Protein AF-M5TUY0-F1 (afdb_monomer_lite)

Structure (mmCIF, N/CA/C/O backbone):
data_AF-M5TUY0-F1
#
_entry.id   AF-M5TUY0-F1
#
loop_
_atom_site.group_PDB
_atom_site.id
_atom_site.type_symbol
_atom_site.label_atom_id
_atom_site.label_alt_id
_atom_site.label_comp_id
_atom_site.label_asym_id
_atom_site.label_entity_id
_atom_site.label_seq_id
_atom_site.pdbx_PDB_ins_code
_atom_site.Cartn_x
_atom_site.Cartn_y
_atom_site.Cartn_z
_atom_site.occupancy
_atom_site.B_iso_or_equiv
_atom_site.auth_seq_id
_atom_site.auth_comp_id
_atom_site.auth_asym_id
_atom_site.auth_atom_id
_atom_site.pdbx_PDB_model_num
ATOM 1 N N . MET A 1 1 ? 50.020 7.716 -31.414 1.00 43.41 1 MET A N 1
ATOM 2 C CA . MET A 1 1 ? 49.613 6.518 -30.652 1.00 43.41 1 MET A CA 1
ATOM 3 C C . MET A 1 1 ? 48.304 6.859 -29.971 1.00 43.41 1 MET A C 1
ATOM 5 O O . MET A 1 1 ? 48.285 7.735 -29.120 1.00 43.41 1 MET A O 1
ATOM 9 N N . THR A 1 2 ? 47.212 6.289 -30.466 1.00 40.81 2 THR A N 1
ATOM 10 C CA . THR A 1 2 ? 45.835 6.627 -30.089 1.00 40.81 2 THR A CA 1
ATOM 11 C C . THR A 1 2 ? 45.378 5.612 -29.048 1.00 40.81 2 THR A C 1
ATOM 13 O O . THR A 1 2 ? 45.390 4.421 -29.340 1.00 40.81 2 THR A O 1
ATOM 16 N N . HIS A 1 3 ? 45.025 6.055 -27.842 1.00 41.81 3 HIS A N 1
ATOM 17 C CA . HIS A 1 3 ? 44.382 5.200 -26.841 1.00 41.81 3 HIS A CA 1
ATOM 18 C C . HIS A 1 3 ? 42.900 5.037 -27.205 1.00 41.81 3 HIS A C 1
ATOM 20 O O . HIS A 1 3 ? 42.217 6.061 -27.289 1.00 41.81 3 HIS A O 1
ATOM 26 N N . PRO A 1 4 ? 42.362 3.820 -27.398 1.00 49.19 4 PRO A N 1
ATOM 27 C CA . PRO A 1 4 ? 40.928 3.634 -27.443 1.00 49.19 4 PRO A CA 1
ATOM 28 C C . PRO A 1 4 ? 40.401 3.158 -26.085 1.00 49.19 4 PRO A C 1
ATOM 30 O O . PRO A 1 4 ? 40.885 2.192 -25.507 1.00 49.19 4 PRO A O 1
ATOM 33 N N . PHE A 1 5 ? 39.386 3.894 -25.637 1.00 40.28 5 PHE A N 1
ATOM 34 C CA . PHE A 1 5 ? 38.139 3.390 -25.068 1.00 40.28 5 PHE A CA 1
ATOM 35 C C . PHE A 1 5 ? 38.212 2.517 -23.802 1.00 40.28 5 PHE A C 1
ATOM 37 O O . PHE A 1 5 ? 38.447 1.315 -23.845 1.00 40.28 5 PHE A O 1
ATOM 44 N N . LEU A 1 6 ? 37.877 3.141 -22.668 1.00 41.78 6 LEU A N 1
ATOM 45 C CA . LEU A 1 6 ? 37.266 2.455 -21.531 1.00 41.78 6 LEU A CA 1
ATOM 46 C C . LEU A 1 6 ? 35.930 1.866 -22.002 1.00 41.78 6 LEU A C 1
ATOM 48 O O . LEU A 1 6 ? 34.951 2.591 -22.179 1.00 41.78 6 LEU A O 1
ATOM 52 N N . GLU A 1 7 ? 35.913 0.557 -22.228 1.00 40.88 7 GLU A N 1
ATOM 53 C CA . GLU A 1 7 ? 34.692 -0.232 -22.332 1.00 40.88 7 GLU A CA 1
ATOM 54 C C . GLU A 1 7 ? 33.995 -0.142 -20.969 1.00 40.88 7 GLU A C 1
ATOM 56 O O . GLU A 1 7 ? 34.427 -0.725 -19.974 1.00 40.88 7 GLU A O 1
ATOM 61 N N . SER A 1 8 ? 32.971 0.708 -20.906 1.00 41.53 8 SER A N 1
ATOM 62 C CA . SER A 1 8 ? 32.033 0.753 -19.796 1.00 41.53 8 SER A CA 1
ATOM 63 C C . SER A 1 8 ? 31.333 -0.597 -19.789 1.00 41.53 8 SER A C 1
ATOM 65 O O . SER A 1 8 ? 30.445 -0.826 -20.604 1.00 41.53 8 SER A O 1
ATOM 67 N N . THR A 1 9 ? 31.774 -1.513 -18.927 1.00 44.19 9 THR A N 1
ATOM 68 C CA . THR A 1 9 ? 31.034 -2.739 -18.649 1.00 44.19 9 THR A CA 1
ATOM 69 C C . THR A 1 9 ? 29.683 -2.305 -18.113 1.00 44.19 9 THR A C 1
ATOM 71 O O . THR A 1 9 ? 29.588 -1.844 -16.973 1.00 44.19 9 THR A O 1
ATOM 74 N N . ASP A 1 10 ? 28.678 -2.370 -18.984 1.00 44.22 10 ASP A N 1
ATOM 75 C CA . ASP A 1 10 ? 27.277 -2.308 -18.623 1.00 44.22 10 ASP A CA 1
ATOM 76 C C . ASP A 1 10 ? 27.085 -3.229 -17.420 1.00 44.22 10 ASP A C 1
ATOM 78 O O . ASP A 1 10 ? 27.216 -4.451 -17.506 1.00 44.22 10 ASP A O 1
ATOM 82 N N . ASP A 1 11 ? 26.836 -2.613 -16.270 1.00 43.44 11 ASP A N 1
ATOM 83 C CA . ASP A 1 11 ? 26.293 -3.279 -15.105 1.00 43.44 11 ASP A CA 1
ATOM 84 C C . ASP A 1 11 ? 24.913 -3.789 -15.551 1.00 43.44 11 ASP A C 1
ATOM 86 O O . ASP A 1 11 ? 23.908 -3.079 -15.469 1.00 43.44 11 ASP A O 1
ATOM 90 N N . GLU A 1 12 ? 24.864 -5.009 -16.109 1.00 46.62 12 GLU A N 1
ATOM 91 C CA . GLU A 1 12 ? 23.653 -5.791 -16.417 1.00 46.62 12 GLU A CA 1
ATOM 92 C C . GLU A 1 12 ? 22.962 -6.251 -15.125 1.00 46.62 12 GLU A C 1
ATOM 94 O O . GLU A 1 12 ? 22.508 -7.376 -14.938 1.00 46.62 12 GLU A O 1
ATOM 99 N N . SER A 1 13 ? 22.860 -5.316 -14.202 1.00 45.06 13 SER A N 1
ATOM 100 C CA . SER A 1 13 ? 21.895 -5.229 -13.145 1.00 45.06 13 SER A CA 1
ATOM 101 C C . SER A 1 13 ? 20.508 -5.637 -13.687 1.00 45.06 13 SER A C 1
ATOM 103 O O . SER A 1 13 ? 19.890 -4.862 -14.426 1.00 45.06 13 SER A O 1
ATOM 105 N N . PRO A 1 14 ? 19.992 -6.840 -13.353 1.00 45.41 14 PRO A N 1
ATOM 106 C CA . PRO A 1 14 ? 18.815 -7.409 -14.006 1.00 45.41 14 PRO A CA 1
ATOM 107 C C . PRO A 1 14 ? 17.627 -6.471 -13.843 1.00 45.41 14 PRO A C 1
ATOM 109 O O . PRO A 1 14 ? 17.399 -5.970 -12.740 1.00 45.41 14 PRO A O 1
ATOM 112 N N . ALA A 1 15 ? 16.883 -6.212 -14.920 1.00 51.72 15 ALA A N 1
ATOM 113 C CA . ALA A 1 15 ? 15.639 -5.457 -14.851 1.00 51.72 15 ALA A CA 1
ATOM 114 C C . ALA A 1 15 ? 14.699 -6.172 -13.870 1.00 51.72 15 ALA A C 1
ATOM 116 O O . ALA A 1 15 ? 14.228 -7.276 -14.126 1.00 51.72 15 ALA A O 1
ATOM 117 N N . ILE A 1 16 ? 14.493 -5.573 -12.698 1.00 55.47 16 ILE A N 1
ATOM 118 C CA . ILE A 1 16 ? 13.459 -6.015 -11.770 1.00 55.47 16 ILE A CA 1
ATOM 119 C C . ILE A 1 16 ? 12.195 -5.332 -12.277 1.00 55.47 16 ILE A C 1
ATOM 121 O O . ILE A 1 16 ? 12.098 -4.101 -12.219 1.00 55.47 16 ILE A O 1
ATOM 125 N N . GLU A 1 17 ? 11.292 -6.106 -12.868 1.00 60.56 17 GLU A N 1
ATOM 126 C CA . GLU A 1 17 ? 9.952 -5.650 -13.214 1.00 60.56 17 GLU A CA 1
ATOM 127 C C . GLU A 1 17 ? 9.157 -5.606 -11.911 1.00 60.56 17 GLU A C 1
ATOM 129 O O . GLU A 1 17 ? 8.769 -6.628 -11.346 1.00 60.56 17 GLU A O 1
ATOM 134 N N . LEU A 1 18 ? 8.980 -4.398 -11.380 1.00 72.25 18 LEU A N 1
ATOM 135 C CA . LEU A 1 18 ? 8.221 -4.179 -10.160 1.00 72.25 18 LEU A CA 1
ATOM 136 C C . LEU A 1 18 ? 6.893 -3.526 -10.530 1.00 72.25 18 LEU A C 1
ATOM 138 O O . LEU A 1 18 ? 6.841 -2.341 -10.858 1.00 72.25 18 LEU A O 1
ATOM 142 N N . THR A 1 19 ? 5.822 -4.308 -10.472 1.00 80.75 19 THR A N 1
ATOM 143 C CA . THR A 1 19 ? 4.456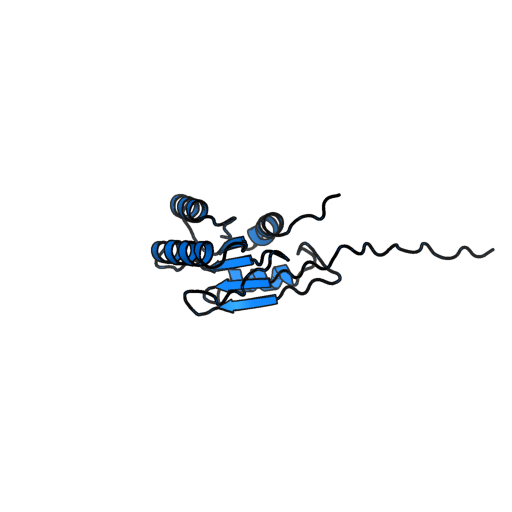 -3.814 -10.655 1.00 80.75 19 THR A CA 1
ATOM 144 C C . THR A 1 19 ? 3.899 -3.320 -9.319 1.00 80.75 19 THR A C 1
ATOM 146 O O . THR A 1 19 ? 4.074 -3.962 -8.276 1.00 80.75 19 THR A O 1
ATOM 149 N N . TRP A 1 20 ? 3.238 -2.165 -9.352 1.00 86.69 20 TRP A N 1
ATOM 150 C CA . TRP A 1 20 ? 2.644 -1.487 -8.205 1.00 86.69 20 TRP A CA 1
ATOM 151 C C . TRP A 1 20 ? 1.131 -1.437 -8.378 1.00 86.69 20 TRP A C 1
ATOM 153 O O . TRP A 1 20 ? 0.619 -0.778 -9.273 1.00 86.69 20 TRP A O 1
ATOM 163 N N . TRP A 1 21 ? 0.393 -2.114 -7.509 1.00 90.62 21 TRP A N 1
ATOM 164 C CA . TRP A 1 21 ? -1.063 -2.073 -7.492 1.00 90.62 21 TRP A CA 1
ATOM 165 C C . TRP A 1 21 ? -1.524 -0.980 -6.541 1.00 90.62 21 TRP A C 1
ATOM 167 O O . TRP A 1 21 ? -1.352 -1.105 -5.331 1.00 90.62 21 TRP A O 1
ATOM 177 N N . TRP A 1 22 ? -2.121 0.078 -7.078 1.00 92.31 22 TRP A N 1
ATOM 178 C CA . TRP A 1 22 ? -2.777 1.115 -6.291 1.00 92.31 22 TRP A CA 1
ATOM 179 C C . TRP A 1 22 ? -4.240 0.734 -6.056 1.00 92.31 22 TRP A C 1
ATOM 181 O O . TRP A 1 22 ? -5.021 0.634 -7.004 1.00 92.31 22 TRP A O 1
ATOM 191 N N . VAL A 1 23 ? -4.611 0.503 -4.796 1.00 92.88 23 VAL A N 1
ATOM 192 C CA . VAL A 1 23 ? -5.960 0.086 -4.395 1.00 92.88 23 VAL A CA 1
ATOM 193 C C . VAL A 1 23 ? -6.644 1.222 -3.649 1.00 92.88 23 VAL A C 1
ATOM 195 O O . VAL A 1 23 ? -6.392 1.439 -2.461 1.00 92.88 23 VAL A O 1
ATOM 198 N N . GLY A 1 24 ? -7.515 1.938 -4.356 1.00 89.38 24 GLY A N 1
ATOM 199 C CA . GLY A 1 24 ? -8.246 3.091 -3.837 1.00 89.38 24 GLY A CA 1
ATOM 200 C C . GLY A 1 24 ? -8.238 4.294 -4.786 1.00 89.38 24 GLY A C 1
ATOM 201 O O . GLY A 1 24 ? -7.824 4.165 -5.939 1.00 89.38 24 GLY A O 1
ATOM 202 N N . PRO A 1 25 ? -8.694 5.466 -4.310 1.00 88.56 25 PRO A N 1
ATOM 203 C CA . PRO A 1 25 ? -8.852 6.658 -5.142 1.00 88.56 25 PRO A CA 1
ATOM 204 C C . PRO A 1 25 ? -7.520 7.168 -5.712 1.00 88.56 25 PRO A C 1
ATOM 206 O O . PRO A 1 25 ? -6.501 7.202 -5.015 1.00 88.56 25 PRO A O 1
ATOM 209 N N . THR A 1 26 ? -7.518 7.567 -6.985 1.00 88.00 26 THR A N 1
ATOM 210 C CA . THR A 1 26 ? -6.337 8.092 -7.701 1.00 88.00 26 THR A CA 1
ATOM 211 C C . THR A 1 26 ? -6.268 9.619 -7.717 1.00 88.00 26 THR A C 1
ATOM 213 O O . THR A 1 26 ? -5.297 10.189 -8.190 1.00 88.00 26 THR A O 1
ATOM 216 N N . ASP A 1 27 ? -7.283 10.307 -7.208 1.00 85.44 27 ASP A N 1
ATOM 217 C CA . ASP A 1 27 ? -7.341 11.766 -7.060 1.00 85.44 27 ASP A CA 1
ATOM 218 C C . ASP A 1 27 ? -6.639 12.268 -5.783 1.00 85.44 27 ASP A C 1
ATOM 220 O O . ASP A 1 27 ? -6.706 13.444 -5.427 1.00 85.44 27 ASP A O 1
ATOM 224 N N . THR A 1 28 ? -5.927 11.384 -5.083 1.00 87.19 28 THR A N 1
ATOM 225 C CA . THR A 1 28 ? -5.214 11.723 -3.850 1.00 87.19 28 THR A CA 1
ATOM 226 C C . THR A 1 28 ? -3.843 12.339 -4.129 1.00 87.19 28 THR A C 1
ATOM 228 O O . THR A 1 28 ? -3.113 11.938 -5.039 1.00 87.19 28 THR A O 1
ATOM 231 N N . THR A 1 29 ? -3.415 13.264 -3.266 1.00 90.50 29 THR A N 1
ATOM 232 C CA . THR A 1 29 ? -2.059 13.841 -3.323 1.00 90.50 29 THR A CA 1
ATOM 233 C C . THR A 1 29 ? -0.975 12.764 -3.237 1.00 90.50 29 THR A C 1
ATOM 235 O O . THR A 1 29 ? 0.020 12.830 -3.954 1.00 90.50 29 THR A O 1
ATOM 238 N N . LEU A 1 30 ? -1.182 11.729 -2.413 1.00 90.81 30 LEU A N 1
ATOM 239 C CA . LEU A 1 30 ? -0.230 10.625 -2.263 1.00 90.81 30 LEU A CA 1
ATOM 240 C C . LEU A 1 30 ? -0.060 9.818 -3.553 1.00 90.81 30 LEU A C 1
ATOM 242 O O . LEU A 1 30 ? 1.069 9.439 -3.864 1.00 90.81 30 LEU A O 1
ATOM 246 N N . TYR A 1 31 ? -1.138 9.600 -4.314 1.00 91.19 31 TYR A N 1
ATOM 247 C CA . TYR A 1 31 ? -1.060 8.971 -5.632 1.00 91.19 31 TYR A CA 1
ATOM 248 C C . TYR A 1 31 ? -0.235 9.824 -6.599 1.00 91.19 31 TYR A C 1
ATOM 250 O O . TYR A 1 31 ? 0.727 9.345 -7.200 1.00 91.19 31 TYR A O 1
ATOM 258 N N . HIS A 1 32 ? -0.563 11.112 -6.720 1.00 91.00 32 HIS A N 1
ATOM 259 C CA . HIS A 1 32 ? 0.156 12.007 -7.627 1.00 91.00 32 HIS A CA 1
ATOM 260 C C . HIS A 1 32 ? 1.639 12.124 -7.270 1.00 91.00 32 HIS A C 1
ATOM 262 O O . HIS A 1 32 ? 2.492 12.158 -8.158 1.00 91.00 32 HIS A O 1
ATOM 268 N N . ASP A 1 33 ? 1.959 12.140 -5.981 1.00 90.69 33 ASP A N 1
ATOM 269 C CA . ASP A 1 33 ? 3.337 12.196 -5.521 1.00 90.69 33 ASP A CA 1
ATOM 270 C C . ASP A 1 33 ? 4.083 10.875 -5.712 1.00 90.69 33 ASP A C 1
ATOM 272 O O . ASP A 1 33 ? 5.272 10.913 -6.024 1.00 90.69 33 ASP A O 1
ATOM 276 N N . LEU A 1 34 ? 3.408 9.724 -5.607 1.00 89.50 34 LEU A N 1
ATOM 277 C CA . LEU A 1 34 ? 3.976 8.430 -5.993 1.00 89.50 34 LEU A CA 1
ATOM 278 C C . LEU A 1 34 ? 4.351 8.431 -7.476 1.00 89.50 34 LEU A C 1
ATOM 280 O O . LEU A 1 34 ? 5.487 8.111 -7.817 1.00 89.50 34 LEU A O 1
ATOM 284 N N . VAL A 1 35 ? 3.422 8.834 -8.350 1.00 88.19 35 VAL A N 1
ATOM 285 C CA . VAL A 1 35 ? 3.645 8.903 -9.803 1.00 88.19 35 VAL A CA 1
ATOM 286 C C . VAL A 1 35 ? 4.818 9.829 -10.125 1.00 88.19 35 VAL A C 1
ATOM 288 O O . VAL A 1 35 ? 5.726 9.449 -10.864 1.00 88.19 35 VAL A O 1
ATOM 291 N N . ARG A 1 36 ? 4.842 11.032 -9.533 1.00 87.44 36 ARG A N 1
ATOM 292 C CA . ARG A 1 36 ? 5.946 11.990 -9.708 1.00 87.44 36 ARG A CA 1
ATOM 293 C C . ARG A 1 36 ? 7.270 11.432 -9.208 1.00 87.44 36 ARG A C 1
ATOM 295 O O . ARG A 1 36 ? 8.288 11.611 -9.869 1.00 87.44 36 ARG A O 1
ATOM 302 N N . TRP A 1 37 ? 7.273 10.779 -8.050 1.00 85.69 37 TRP A N 1
ATOM 303 C CA . TRP A 1 37 ? 8.486 10.221 -7.470 1.00 85.69 37 TRP A CA 1
ATOM 304 C C . TRP A 1 37 ? 9.025 9.049 -8.301 1.00 85.69 37 TRP A C 1
ATOM 306 O O . TRP A 1 37 ? 10.215 9.057 -8.612 1.00 85.69 37 TRP A O 1
ATOM 316 N N . ILE A 1 38 ? 8.171 8.118 -8.747 1.00 81.19 38 ILE A N 1
ATOM 317 C CA . ILE A 1 38 ? 8.545 7.015 -9.655 1.00 81.19 38 ILE A CA 1
ATOM 318 C C . ILE A 1 38 ? 9.137 7.559 -10.961 1.00 81.19 38 ILE A C 1
ATOM 320 O O . ILE A 1 38 ? 10.117 7.015 -11.467 1.00 81.19 38 ILE A O 1
ATOM 324 N N . ALA A 1 39 ? 8.568 8.643 -11.495 1.00 79.75 39 ALA A N 1
ATOM 325 C CA . ALA A 1 39 ? 9.062 9.294 -12.705 1.00 79.75 39 ALA A CA 1
ATOM 326 C C . ALA A 1 39 ? 10.370 10.085 -12.499 1.00 79.75 39 ALA A C 1
ATOM 328 O O . ALA A 1 39 ? 11.005 10.454 -13.486 1.00 79.75 39 ALA A O 1
ATOM 329 N N . SER A 1 40 ? 10.764 10.360 -11.251 1.00 77.94 40 SER A N 1
ATOM 330 C CA . SER A 1 40 ? 11.935 11.176 -10.921 1.00 77.94 40 SER A CA 1
ATOM 331 C C . SER A 1 40 ? 13.234 10.371 -10.852 1.00 77.94 40 SER A C 1
ATOM 333 O O . SER A 1 40 ? 13.236 9.189 -10.508 1.00 77.94 40 SER A O 1
ATOM 335 N N . ASP A 1 41 ? 14.362 11.062 -11.018 1.00 72.75 41 ASP A N 1
ATOM 336 C CA . ASP A 1 41 ? 15.714 10.495 -10.881 1.00 72.75 41 ASP A CA 1
ATOM 337 C C . ASP A 1 41 ? 16.058 10.038 -9.448 1.00 72.75 41 ASP A C 1
ATOM 339 O O . ASP A 1 41 ? 17.122 9.477 -9.201 1.00 72.75 41 ASP A O 1
ATOM 343 N N . ARG A 1 42 ? 15.170 10.297 -8.475 1.00 68.75 42 ARG A N 1
ATOM 344 C CA . ARG A 1 42 ? 15.313 9.874 -7.072 1.00 68.75 42 ARG A CA 1
ATOM 345 C C . ARG A 1 42 ? 14.668 8.518 -6.780 1.00 68.75 42 ARG A C 1
ATOM 347 O O . ARG A 1 42 ? 14.769 8.040 -5.649 1.00 68.75 42 ARG A O 1
ATOM 354 N N . SER A 1 43 ? 13.958 7.933 -7.742 1.00 70.94 43 SER A N 1
ATOM 355 C CA . SER A 1 43 ? 13.478 6.555 -7.645 1.00 70.94 43 SER A CA 1
ATOM 356 C C . SER A 1 43 ? 14.667 5.590 -7.778 1.00 70.94 43 SER A C 1
ATOM 358 O O . SER A 1 43 ? 15.560 5.859 -8.582 1.00 70.94 43 SER A O 1
ATOM 360 N N . PRO A 1 44 ? 14.727 4.476 -7.020 1.00 59.72 44 PRO A N 1
ATOM 361 C CA . PRO A 1 44 ? 15.911 3.619 -6.924 1.00 59.72 44 PRO A CA 1
ATOM 362 C C . PRO A 1 44 ? 16.430 2.979 -8.229 1.00 59.72 44 PRO A C 1
ATOM 364 O O . PRO A 1 44 ? 17.451 2.301 -8.155 1.00 59.72 44 PRO A O 1
ATOM 367 N N . ARG A 1 45 ? 15.823 3.183 -9.417 1.00 62.56 45 ARG A N 1
ATOM 368 C CA . ARG A 1 45 ? 16.432 2.792 -10.710 1.00 62.56 45 ARG A CA 1
ATOM 369 C C . ARG A 1 45 ? 15.956 3.549 -11.962 1.00 62.56 45 ARG A C 1
ATOM 371 O O . ARG A 1 45 ? 14.762 3.768 -12.142 1.00 62.56 45 ARG A O 1
ATOM 378 N N . ARG A 1 46 ? 16.903 3.696 -12.912 1.00 50.59 46 ARG A N 1
ATOM 379 C CA . ARG A 1 46 ? 16.793 3.466 -14.380 1.00 50.59 46 ARG A CA 1
ATOM 380 C C . ARG A 1 46 ? 18.095 2.785 -14.857 1.00 50.59 46 ARG A C 1
ATOM 382 O O . ARG A 1 46 ? 19.153 3.123 -14.350 1.00 50.59 46 ARG A O 1
ATOM 389 N N . ALA A 1 47 ? 18.072 1.745 -15.701 1.00 47.22 47 ALA A N 1
ATOM 390 C CA . ALA A 1 47 ? 17.947 1.912 -17.156 1.00 47.22 47 ALA A CA 1
ATOM 391 C C . ALA A 1 47 ? 16.975 0.960 -17.899 1.00 47.22 47 ALA A C 1
ATOM 393 O O . ALA A 1 47 ? 16.695 1.214 -19.065 1.00 47.22 47 ALA A O 1
ATOM 394 N N . LYS A 1 48 ? 16.430 -0.104 -17.282 1.00 49.41 48 LYS A N 1
ATOM 395 C CA . LYS A 1 48 ? 15.556 -1.081 -17.989 1.00 49.41 48 LYS A CA 1
ATOM 396 C C . LYS A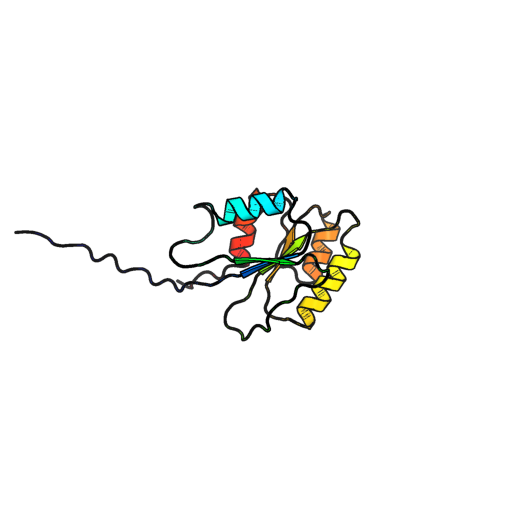 1 48 ? 14.318 -1.574 -17.212 1.00 49.41 48 LYS A C 1
ATOM 398 O O . LYS A 1 48 ? 13.657 -2.497 -17.664 1.00 49.41 48 LYS A O 1
ATOM 403 N N . SER A 1 49 ? 13.983 -0.987 -16.061 1.00 52.22 49 SER A N 1
ATOM 404 C CA . SER A 1 49 ? 12.796 -1.385 -15.279 1.00 52.22 49 SER A CA 1
ATOM 405 C C . SER A 1 49 ? 11.579 -0.524 -15.629 1.00 52.22 49 SER A C 1
ATOM 407 O O . SER A 1 49 ? 11.617 0.694 -15.453 1.00 52.22 49 SER A O 1
ATOM 409 N N . THR A 1 50 ? 10.487 -1.146 -16.071 1.00 56.56 50 THR A N 1
ATOM 410 C CA . THR A 1 50 ? 9.183 -0.497 -16.262 1.00 56.56 50 THR A CA 1
ATOM 411 C C . THR A 1 50 ? 8.359 -0.646 -14.990 1.00 56.56 50 THR A C 1
ATOM 413 O O . THR A 1 50 ? 7.822 -1.714 -14.709 1.00 56.56 50 THR A O 1
ATOM 416 N N . TRP A 1 51 ? 8.283 0.419 -14.192 1.00 68.81 51 TRP A N 1
ATOM 417 C CA . TRP A 1 51 ? 7.312 0.478 -13.104 1.00 68.81 51 TRP A CA 1
ATOM 418 C C . TRP A 1 51 ? 5.933 0.598 -13.737 1.00 68.81 51 TRP A C 1
ATOM 420 O O . TRP A 1 51 ? 5.617 1.620 -14.345 1.00 68.81 51 TRP A O 1
ATOM 430 N N . GLU A 1 52 ? 5.132 -0.450 -13.625 1.00 75.88 52 GLU A N 1
ATOM 431 C CA . GLU A 1 52 ? 3.735 -0.402 -14.030 1.00 75.88 52 GLU A CA 1
ATOM 432 C C . GLU A 1 52 ? 2.886 -0.122 -12.796 1.00 75.88 52 GLU A C 1
ATOM 434 O O . GLU A 1 52 ? 2.956 -0.862 -11.812 1.00 75.88 52 GLU A O 1
ATOM 439 N N . ILE A 1 53 ? 2.100 0.954 -12.839 1.00 84.31 53 ILE A N 1
ATOM 440 C CA . ILE A 1 53 ? 1.095 1.227 -11.816 1.00 84.31 53 ILE A CA 1
ATOM 441 C C . ILE A 1 53 ? -0.242 0.710 -12.341 1.00 84.31 53 ILE A C 1
ATOM 443 O O . ILE A 1 53 ? -0.770 1.226 -13.323 1.00 84.31 53 ILE A O 1
ATOM 447 N N . ILE A 1 54 ? -0.784 -0.310 -11.682 1.00 85.44 54 ILE A N 1
ATOM 448 C CA . ILE A 1 54 ? -2.095 -0.883 -11.985 1.00 85.44 54 ILE A CA 1
ATOM 449 C C . ILE A 1 54 ? -3.098 -0.341 -10.974 1.00 85.44 54 ILE A C 1
ATOM 451 O O . ILE A 1 54 ? -2.904 -0.466 -9.764 1.00 85.44 54 ILE A O 1
ATOM 455 N N . HIS A 1 55 ? -4.193 0.240 -11.458 1.00 85.06 55 HIS A N 1
ATOM 456 C CA . HIS A 1 55 ? -5.253 0.756 -10.596 1.00 85.06 55 HIS A CA 1
ATOM 457 C C . HIS A 1 55 ? -6.304 -0.312 -10.329 1.00 85.06 55 HIS A C 1
ATOM 459 O O . HIS A 1 55 ? -6.759 -1.006 -11.237 1.00 85.06 55 HIS A O 1
ATOM 465 N N . SER A 1 56 ? -6.716 -0.413 -9.071 1.00 81.38 56 SER A N 1
ATOM 466 C CA . SER A 1 56 ? -7.852 -1.219 -8.655 1.00 81.38 56 SER A CA 1
ATOM 467 C C . SER A 1 56 ? -8.826 -0.345 -7.881 1.00 81.38 56 SER A C 1
ATOM 469 O O . SER A 1 56 ? -8.601 -0.036 -6.712 1.00 81.38 56 SER A O 1
ATOM 471 N N . GLU A 1 57 ? -9.935 0.007 -8.526 1.00 68.69 57 GLU A N 1
ATOM 472 C CA . GLU A 1 57 ? -11.066 0.683 -7.875 1.00 68.69 57 GLU A CA 1
ATOM 473 C C . GLU A 1 57 ? -11.916 -0.293 -7.041 1.00 68.69 57 GLU A C 1
ATOM 475 O O . GLU A 1 57 ? -12.657 0.110 -6.147 1.00 68.69 57 GLU A O 1
ATOM 480 N N . GLY A 1 58 ? -11.788 -1.599 -7.305 1.00 67.19 58 GLY A N 1
ATOM 481 C CA . GLY A 1 58 ? -12.456 -2.649 -6.543 1.00 67.19 58 GLY A CA 1
ATOM 482 C C . GLY A 1 58 ? -11.849 -2.858 -5.147 1.00 67.19 58 GLY A C 1
ATOM 483 O O . GLY A 1 58 ? -10.662 -2.594 -4.936 1.00 67.19 58 GLY A O 1
ATOM 484 N N . PRO A 1 59 ? -12.630 -3.398 -4.188 1.00 68.81 59 PRO A N 1
ATOM 485 C CA . PRO A 1 59 ? -12.183 -3.596 -2.807 1.00 68.81 59 PRO A CA 1
ATOM 486 C C . PRO A 1 59 ? -11.056 -4.628 -2.678 1.00 68.81 59 PRO A C 1
ATOM 488 O O . PRO A 1 59 ? -10.317 -4.597 -1.697 1.00 68.81 59 PRO A O 1
ATOM 491 N N . ILE A 1 60 ? -10.929 -5.536 -3.649 1.00 78.50 60 ILE A N 1
ATOM 492 C CA . ILE A 1 60 ? -9.892 -6.563 -3.712 1.00 78.50 60 ILE A CA 1
ATOM 493 C C . ILE A 1 60 ? -9.234 -6.468 -5.095 1.00 78.50 60 ILE A C 1
ATOM 495 O O . ILE A 1 60 ? -9.933 -6.630 -6.098 1.00 78.50 60 ILE A O 1
ATOM 499 N N . PRO A 1 61 ? -7.916 -6.219 -5.179 1.00 80.31 61 PRO A N 1
ATOM 500 C CA . PRO A 1 61 ? -7.216 -6.161 -6.452 1.00 80.31 61 PRO A CA 1
ATOM 501 C C . PRO A 1 61 ? -7.126 -7.539 -7.106 1.00 80.31 61 PRO A C 1
ATOM 503 O O . PRO A 1 61 ? -6.868 -8.554 -6.452 1.00 80.31 61 PRO A O 1
ATOM 506 N N . SER A 1 62 ? -7.266 -7.568 -8.431 1.00 81.19 62 SER A N 1
ATOM 507 C CA . SER A 1 62 ? -7.011 -8.771 -9.223 1.00 81.19 62 SER A CA 1
ATOM 508 C C . SER A 1 62 ? -5.503 -8.958 -9.401 1.00 81.19 62 SER A C 1
ATOM 510 O O . SER A 1 62 ? -4.901 -8.481 -10.361 1.00 81.19 62 SER A O 1
ATOM 512 N N . LEU A 1 63 ? -4.874 -9.613 -8.425 1.00 81.94 63 LEU A N 1
ATOM 513 C CA . LEU A 1 63 ? -3.440 -9.895 -8.456 1.00 81.94 63 LEU A CA 1
ATOM 514 C C . LEU A 1 63 ? -3.161 -11.204 -9.207 1.00 81.94 63 LEU A C 1
ATOM 516 O O . LEU A 1 63 ? -3.807 -12.222 -8.913 1.00 81.94 63 LEU A O 1
ATOM 520 N N . PRO A 1 64 ? -2.177 -11.252 -10.123 1.00 80.62 64 PRO A N 1
ATOM 521 C CA . PRO A 1 64 ? -1.760 -12.506 -10.738 1.00 80.62 64 PRO A CA 1
ATOM 522 C C . PRO A 1 64 ? -1.245 -13.496 -9.680 1.00 80.62 64 PRO A C 1
ATOM 524 O O . PRO A 1 64 ? -0.874 -13.132 -8.561 1.00 80.62 64 PRO A O 1
ATOM 527 N N . ARG A 1 65 ? -1.256 -14.799 -9.980 1.00 72.69 65 ARG A N 1
ATOM 528 C CA . ARG A 1 65 ? -0.607 -15.772 -9.086 1.00 72.69 65 ARG A CA 1
ATOM 529 C C . ARG A 1 65 ? 0.902 -15.571 -9.205 1.00 72.69 65 ARG A C 1
ATOM 531 O O . ARG A 1 65 ? 1.443 -15.731 -10.293 1.00 72.69 65 ARG A O 1
ATOM 538 N N . SER A 1 66 ? 1.567 -15.211 -8.108 1.00 63.91 66 SER A N 1
ATOM 539 C CA . SER A 1 66 ? 3.023 -15.070 -8.114 1.00 63.91 66 SER A CA 1
ATOM 540 C C . SER A 1 66 ? 3.661 -16.453 -8.246 1.00 63.91 66 SER A C 1
ATOM 542 O O . SER A 1 66 ? 3.486 -17.307 -7.380 1.00 63.91 66 SER A O 1
ATOM 544 N N . SER A 1 67 ? 4.396 -16.690 -9.333 1.00 57.97 67 SER A N 1
ATOM 545 C CA . SER A 1 67 ? 5.171 -17.919 -9.559 1.00 57.97 67 SER A CA 1
ATOM 546 C C . SER A 1 67 ? 6.577 -17.848 -8.942 1.00 57.97 67 SER A C 1
ATOM 548 O O . SER A 1 67 ? 7.484 -18.549 -9.385 1.00 57.97 67 SER A O 1
ATOM 550 N N . GLY A 1 68 ? 6.786 -16.958 -7.962 1.00 53.47 68 GLY A N 1
ATOM 551 C CA . GLY A 1 68 ? 8.057 -16.790 -7.252 1.00 53.47 68 GLY A CA 1
ATOM 552 C C . GLY A 1 68 ? 9.116 -15.955 -7.978 1.00 53.47 68 GLY A C 1
ATOM 553 O O . GLY A 1 68 ? 10.233 -15.862 -7.479 1.00 53.47 68 GLY A O 1
ATOM 554 N N . LYS A 1 69 ? 8.803 -15.340 -9.132 1.00 55.06 69 LYS A N 1
ATOM 555 C CA . LYS A 1 69 ? 9.808 -14.629 -9.943 1.00 55.06 69 LYS A CA 1
ATOM 556 C C . LYS A 1 69 ? 9.970 -13.134 -9.691 1.00 55.06 69 LYS A C 1
ATOM 558 O O . LYS A 1 69 ? 11.001 -12.629 -10.102 1.00 55.06 69 LYS A O 1
ATOM 563 N N . GLN A 1 70 ? 9.069 -12.466 -8.971 1.00 59.25 70 GLN A N 1
ATOM 564 C CA . GLN A 1 70 ? 9.336 -11.181 -8.305 1.00 59.25 70 GLN A CA 1
ATOM 565 C C . GLN A 1 70 ? 8.107 -10.753 -7.482 1.00 59.25 70 GLN A C 1
ATOM 567 O O . GLN A 1 70 ? 6.975 -10.939 -7.938 1.00 59.25 70 GLN A O 1
ATOM 572 N N . PRO A 1 71 ? 8.288 -10.244 -6.251 1.00 65.38 71 PRO A N 1
ATOM 573 C CA . PRO A 1 71 ? 7.179 -9.805 -5.417 1.00 65.38 71 PRO A CA 1
ATOM 574 C C . PRO A 1 71 ? 6.672 -8.440 -5.893 1.00 65.38 71 PRO A C 1
ATOM 576 O O . PRO A 1 71 ? 7.360 -7.432 -5.779 1.00 65.38 71 PRO A O 1
ATOM 579 N N . GLY A 1 72 ? 5.451 -8.407 -6.415 1.00 81.19 72 GLY A N 1
ATOM 580 C CA . GLY A 1 72 ? 4.742 -7.164 -6.693 1.00 81.19 72 GLY A CA 1
ATOM 581 C C . GLY A 1 72 ? 4.435 -6.358 -5.426 1.00 81.19 72 GLY A C 1
ATOM 582 O O . GLY A 1 72 ? 4.381 -6.920 -4.328 1.00 81.19 72 GLY A O 1
ATOM 583 N N . VAL A 1 73 ? 4.177 -5.056 -5.564 1.00 87.44 73 VAL A N 1
ATOM 584 C CA . VAL A 1 73 ? 3.839 -4.171 -4.438 1.00 87.44 73 VAL A CA 1
ATOM 585 C C . VAL A 1 73 ? 2.372 -3.769 -4.504 1.00 87.44 73 VAL A C 1
ATOM 587 O O . VAL A 1 73 ? 1.928 -3.225 -5.501 1.00 87.44 73 VAL A O 1
ATOM 590 N N . VAL A 1 74 ? 1.611 -3.986 -3.437 1.00 91.56 74 VAL A N 1
ATOM 591 C CA . VAL A 1 74 ? 0.207 -3.575 -3.329 1.00 91.56 74 VAL A CA 1
ATOM 592 C C . VAL A 1 74 ? 0.106 -2.437 -2.325 1.00 91.56 74 VAL A C 1
ATOM 594 O O . VAL A 1 74 ? 0.362 -2.636 -1.136 1.00 91.56 74 VAL A O 1
ATOM 597 N N . ILE A 1 75 ? -0.274 -1.252 -2.793 1.00 93.81 75 ILE A N 1
ATOM 598 C CA . ILE A 1 75 ? -0.544 -0.078 -1.967 1.00 93.81 75 ILE A CA 1
ATOM 599 C C . ILE A 1 75 ? -2.041 0.014 -1.709 1.00 93.81 75 ILE A C 1
ATOM 601 O O . ILE A 1 75 ? -2.842 0.145 -2.629 1.00 93.81 75 ILE A O 1
ATOM 605 N N . TRP A 1 76 ? -2.398 0.013 -0.434 1.00 94.75 76 TRP A N 1
ATOM 606 C CA . TRP A 1 76 ? -3.761 0.157 0.044 1.00 94.75 76 TRP A CA 1
ATOM 607 C C . TRP A 1 76 ? -3.998 1.579 0.545 1.00 94.75 76 TRP A C 1
ATOM 609 O O . TRP A 1 76 ? -3.366 2.003 1.516 1.00 94.75 76 TRP A O 1
ATOM 619 N N . VAL A 1 77 ? -4.906 2.317 -0.092 1.00 94.12 77 VAL A N 1
ATOM 620 C CA . VAL A 1 77 ? -5.296 3.643 0.399 1.00 94.12 77 VAL A CA 1
ATOM 621 C C . VAL A 1 77 ? -6.145 3.486 1.654 1.00 94.12 77 VAL A C 1
ATOM 623 O O . VAL A 1 77 ? -7.080 2.685 1.683 1.00 94.12 77 VAL A O 1
ATOM 626 N N . ILE A 1 78 ? -5.815 4.245 2.697 1.00 93.00 78 ILE A N 1
ATOM 627 C CA . ILE A 1 78 ? -6.586 4.277 3.935 1.00 93.00 78 ILE A CA 1
ATOM 628 C C . ILE A 1 78 ? -7.864 5.089 3.711 1.00 93.00 78 ILE A C 1
ATOM 630 O O . ILE A 1 78 ? -7.768 6.275 3.393 1.00 93.00 78 ILE A O 1
ATOM 634 N N . PRO A 1 79 ? -9.052 4.481 3.884 1.00 89.56 79 PRO A N 1
ATOM 635 C CA . PRO A 1 79 ? -10.309 5.210 3.819 1.00 89.56 79 PRO A CA 1
ATOM 636 C C . PRO A 1 79 ? -10.442 6.199 4.980 1.00 89.56 79 PRO A C 1
ATOM 638 O O . PRO A 1 79 ? -10.039 5.902 6.104 1.00 89.56 79 PRO A O 1
ATOM 641 N N . GLU A 1 80 ? -11.120 7.322 4.747 1.00 86.94 80 GLU A N 1
ATOM 642 C CA . GLU A 1 80 ? -11.455 8.292 5.804 1.00 86.94 80 GLU A CA 1
ATOM 643 C C . GLU A 1 80 ? -12.337 7.686 6.906 1.00 86.94 80 GLU A C 1
ATOM 645 O O . GLU A 1 80 ? -12.300 8.113 8.056 1.00 86.94 80 GLU A O 1
ATOM 650 N N . THR A 1 81 ? -13.100 6.644 6.569 1.00 87.31 81 THR A N 1
ATOM 651 C CA . THR A 1 81 ? -13.954 5.898 7.501 1.00 87.31 81 THR A CA 1
ATOM 652 C C . THR A 1 81 ? -13.170 4.982 8.450 1.00 87.31 81 THR A C 1
ATOM 654 O O . THR A 1 81 ? -13.776 4.310 9.283 1.00 87.31 81 THR A O 1
ATOM 657 N N . GLY A 1 82 ? -11.841 4.914 8.317 1.00 88.56 82 GLY A N 1
ATOM 658 C CA . GLY A 1 82 ? -10.950 4.107 9.150 1.00 88.56 82 GLY A CA 1
ATOM 659 C C . GLY A 1 82 ? -10.500 2.792 8.506 1.00 88.56 82 GLY A C 1
ATOM 660 O O . GLY A 1 82 ? -10.871 2.438 7.384 1.00 88.56 82 GLY A O 1
ATOM 661 N N . ILE A 1 83 ? -9.672 2.043 9.241 1.00 93.94 83 ILE A N 1
ATOM 662 C CA . ILE A 1 83 ? -8.903 0.909 8.694 1.00 93.94 83 ILE A CA 1
ATOM 663 C C . ILE A 1 83 ? -9.528 -0.479 8.899 1.00 93.94 83 ILE A C 1
ATOM 665 O O . ILE A 1 83 ? -8.967 -1.468 8.432 1.00 93.94 83 ILE A O 1
ATOM 669 N N . ALA A 1 84 ? -10.651 -0.598 9.613 1.00 93.06 84 ALA A N 1
ATOM 670 C CA . ALA A 1 84 ? -11.164 -1.901 10.055 1.00 93.06 84 ALA A CA 1
ATOM 671 C C . ALA A 1 84 ? -11.440 -2.862 8.885 1.00 93.06 84 ALA A C 1
ATOM 673 O O . ALA A 1 84 ? -10.989 -4.009 8.889 1.00 93.06 84 ALA A O 1
ATOM 674 N N . ASP A 1 85 ? -12.132 -2.387 7.849 1.00 91.38 85 ASP A N 1
ATOM 675 C CA . ASP A 1 85 ? -12.387 -3.195 6.655 1.00 91.38 85 ASP A CA 1
ATOM 676 C C . ASP A 1 85 ? -11.155 -3.322 5.759 1.00 91.38 85 ASP A C 1
ATOM 678 O O . ASP A 1 85 ? -11.000 -4.331 5.071 1.00 91.38 85 ASP A O 1
ATOM 682 N N . LEU A 1 86 ? -10.247 -2.345 5.802 1.00 93.56 86 LEU A N 1
ATOM 683 C CA . LEU A 1 86 ? -8.985 -2.413 5.076 1.00 93.56 86 LEU A CA 1
ATOM 684 C C . LEU A 1 86 ? -8.110 -3.564 5.588 1.00 93.56 86 LEU A C 1
ATOM 686 O O . LEU A 1 86 ? -7.594 -4.341 4.788 1.00 93.56 86 LEU A O 1
ATOM 690 N N . ILE A 1 87 ? -8.008 -3.730 6.910 1.00 94.88 87 ILE A N 1
ATOM 691 C CA . ILE A 1 87 ? -7.293 -4.849 7.540 1.00 94.88 87 ILE A CA 1
ATOM 692 C C . ILE A 1 87 ? -7.838 -6.187 7.032 1.00 94.88 87 ILE A C 1
ATOM 694 O O . ILE A 1 87 ? -7.058 -7.050 6.630 1.00 94.88 87 ILE A O 1
ATOM 698 N N . LYS A 1 88 ? -9.167 -6.362 7.003 1.00 93.50 88 LYS A N 1
ATOM 699 C CA . LYS A 1 88 ? -9.793 -7.613 6.535 1.00 93.50 88 LYS A CA 1
ATOM 700 C C . LYS A 1 88 ? -9.395 -7.931 5.093 1.00 93.50 88 LYS A C 1
ATOM 702 O O . LYS A 1 88 ? -8.960 -9.046 4.817 1.00 93.50 88 LYS A O 1
ATOM 707 N N . ARG A 1 89 ? -9.470 -6.938 4.201 1.00 93.06 89 ARG A N 1
ATOM 708 C CA . ARG A 1 89 ? -9.107 -7.081 2.779 1.00 93.06 89 ARG A CA 1
ATOM 709 C C . ARG A 1 89 ? -7.627 -7.410 2.599 1.00 93.06 89 ARG A C 1
ATOM 711 O O . ARG A 1 89 ? -7.288 -8.297 1.821 1.00 93.06 89 ARG A O 1
ATOM 718 N N . ILE A 1 90 ? -6.741 -6.745 3.346 1.00 93.94 90 ILE A N 1
ATOM 719 C CA . ILE A 1 90 ? -5.302 -7.050 3.325 1.00 93.94 90 ILE A CA 1
ATOM 720 C C . ILE A 1 90 ? -5.066 -8.496 3.770 1.00 93.94 90 ILE A C 1
ATOM 722 O O . ILE A 1 90 ? -4.328 -9.224 3.106 1.00 93.94 90 ILE A O 1
ATOM 726 N N . GLY 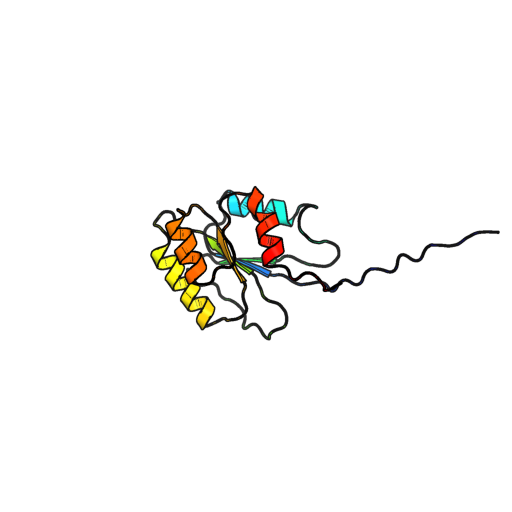A 1 91 ? -5.704 -8.925 4.862 1.00 92.44 91 GLY A N 1
ATOM 727 C CA . GLY A 1 91 ? -5.607 -10.296 5.360 1.00 92.44 91 GLY A CA 1
ATOM 728 C C . GLY A 1 91 ? -6.071 -11.334 4.335 1.00 92.44 91 GLY A C 1
ATOM 729 O O . GLY A 1 91 ? -5.380 -12.329 4.114 1.00 92.44 91 GLY A O 1
ATOM 730 N N . GLU A 1 92 ? -7.194 -11.077 3.664 1.00 91.88 92 GLU A N 1
ATOM 731 C CA . GLU A 1 92 ? -7.741 -11.939 2.611 1.00 91.88 92 GLU A CA 1
ATOM 732 C C . GLU A 1 92 ? -6.815 -12.038 1.393 1.00 91.88 92 GLU A C 1
ATOM 734 O O . GLU A 1 92 ? -6.529 -13.133 0.903 1.00 91.88 92 GLU A O 1
ATOM 739 N N . VAL A 1 93 ? -6.283 -10.913 0.912 1.00 90.44 93 VAL A N 1
ATOM 740 C CA . VAL A 1 93 ? -5.345 -10.942 -0.217 1.00 90.44 93 VAL A CA 1
ATOM 741 C C . VAL A 1 93 ? -4.062 -11.660 0.167 1.00 90.44 93 VAL A C 1
ATOM 743 O O . VAL A 1 93 ? -3.564 -12.462 -0.613 1.00 90.44 93 VAL A O 1
ATOM 746 N N . ARG A 1 94 ? -3.534 -11.450 1.374 1.00 89.56 94 ARG A N 1
ATOM 747 C CA . ARG A 1 94 ? -2.311 -12.134 1.813 1.00 89.56 94 ARG A CA 1
ATOM 748 C C . ARG A 1 94 ? -2.478 -13.647 1.907 1.00 89.56 94 ARG A C 1
ATOM 750 O O . ARG A 1 94 ? -1.533 -14.369 1.594 1.00 89.56 94 ARG A O 1
ATOM 757 N N . SER A 1 95 ? -3.643 -14.127 2.342 1.00 87.81 95 SER A N 1
ATOM 758 C CA . SER A 1 95 ? -3.907 -15.564 2.459 1.00 87.81 95 SER A CA 1
ATOM 759 C C . SER A 1 95 ? -4.140 -16.223 1.097 1.00 87.81 95 SER A C 1
ATOM 761 O O . SER A 1 95 ? -3.693 -17.346 0.874 1.00 87.81 95 SER A O 1
ATOM 763 N N . THR A 1 96 ? -4.787 -15.521 0.164 1.00 86.12 96 THR A N 1
ATOM 764 C CA . THR A 1 96 ? -5.142 -16.056 -1.163 1.00 86.12 96 THR A CA 1
ATOM 765 C C . THR A 1 96 ? -4.082 -15.803 -2.237 1.00 86.12 96 THR A C 1
ATOM 767 O O . THR A 1 96 ? -3.992 -16.548 -3.216 1.00 86.12 96 THR A O 1
ATOM 770 N N . ARG A 1 97 ? -3.271 -14.754 -2.070 1.00 84.94 97 ARG A N 1
ATOM 771 C CA . ARG A 1 97 ? -2.225 -14.281 -2.988 1.00 84.94 97 ARG A CA 1
ATOM 772 C C . ARG A 1 97 ? -0.943 -13.980 -2.198 1.00 84.94 97 ARG A C 1
ATOM 774 O O . ARG A 1 97 ? -0.547 -12.822 -2.066 1.00 84.94 97 ARG A O 1
ATOM 781 N N . PRO A 1 98 ? -0.271 -15.008 -1.656 1.00 82.75 98 PRO A N 1
ATOM 782 C CA . PRO A 1 98 ? 0.982 -14.805 -0.945 1.00 82.75 98 PRO A CA 1
ATOM 783 C C . PRO A 1 98 ? 2.089 -14.320 -1.894 1.00 82.75 98 PRO A C 1
ATOM 785 O O . PRO A 1 98 ? 2.061 -14.572 -3.099 1.00 82.75 98 PRO A O 1
ATOM 788 N N . GLY A 1 99 ? 3.092 -13.647 -1.330 1.00 81.81 99 GLY A N 1
ATOM 789 C CA . GLY A 1 99 ? 4.291 -13.219 -2.056 1.00 81.81 99 GLY A CA 1
ATOM 790 C C . GLY A 1 99 ? 4.288 -11.765 -2.528 1.00 81.81 99 GLY A C 1
ATOM 791 O O . GLY A 1 99 ? 5.300 -11.321 -3.051 1.00 81.81 99 GLY A O 1
ATOM 792 N N . TYR A 1 100 ? 3.211 -11.010 -2.309 1.00 86.44 100 TYR A N 1
ATOM 793 C CA . TYR A 1 100 ? 3.191 -9.565 -2.548 1.00 86.44 100 TYR A CA 1
ATOM 794 C C . TYR A 1 100 ? 3.683 -8.785 -1.326 1.00 86.44 100 TYR A C 1
ATOM 796 O O . TYR A 1 100 ? 3.475 -9.183 -0.175 1.00 86.44 100 TYR A O 1
ATOM 804 N N . HIS A 1 101 ? 4.322 -7.643 -1.566 1.00 89.00 101 HIS A N 1
ATOM 805 C CA . HIS A 1 101 ? 4.605 -6.659 -0.530 1.00 89.00 101 HIS A CA 1
ATOM 806 C C . HIS A 1 101 ? 3.393 -5.754 -0.346 1.00 89.00 101 HIS A C 1
ATOM 808 O O . HIS A 1 101 ? 2.938 -5.125 -1.291 1.00 89.00 101 HIS A O 1
ATOM 814 N N . HIS A 1 102 ? 2.870 -5.675 0.874 1.00 92.38 102 HIS A N 1
ATOM 815 C CA . HIS A 1 102 ? 1.713 -4.838 1.179 1.00 92.38 102 HIS A CA 1
ATOM 816 C C . HIS A 1 102 ? 2.170 -3.544 1.839 1.00 92.38 102 HIS A C 1
ATOM 818 O O . HIS A 1 102 ? 2.905 -3.580 2.824 1.00 92.38 102 HIS A O 1
ATOM 824 N N . LEU A 1 103 ? 1.709 -2.414 1.324 1.00 94.06 103 LEU A N 1
ATOM 825 C CA . LEU A 1 103 ? 1.940 -1.077 1.853 1.00 94.06 103 LEU A CA 1
ATOM 826 C C . LEU A 1 103 ? 0.603 -0.387 2.082 1.00 94.06 103 LEU A C 1
ATOM 828 O O . LEU A 1 103 ? -0.394 -0.736 1.458 1.00 94.06 103 LEU A O 1
ATOM 832 N N . THR A 1 104 ? 0.584 0.620 2.942 1.00 95.31 104 THR A N 1
ATOM 833 C CA . THR A 1 104 ? -0.599 1.467 3.132 1.00 95.31 104 THR A CA 1
ATOM 834 C C . THR A 1 104 ? -0.255 2.925 2.894 1.00 95.31 104 THR A C 1
ATOM 836 O O . THR A 1 104 ? 0.868 3.338 3.173 1.00 95.31 104 THR A O 1
ATOM 839 N N . ALA A 1 105 ? -1.207 3.699 2.382 1.00 94.88 105 ALA A N 1
ATOM 840 C CA . ALA A 1 105 ? -1.038 5.119 2.104 1.00 94.88 105 ALA A CA 1
ATOM 841 C C . ALA A 1 105 ? -2.237 5.911 2.635 1.00 94.88 105 ALA A C 1
ATOM 843 O O . ALA A 1 105 ? -3.376 5.588 2.313 1.00 94.88 105 ALA A O 1
ATOM 844 N N . GLY A 1 106 ? -1.999 6.939 3.444 1.00 93.69 106 GLY A N 1
ATOM 845 C CA . GLY A 1 106 ? -3.055 7.792 3.996 1.00 93.69 106 GLY A CA 1
ATOM 846 C C . GLY A 1 106 ? -2.815 8.151 5.455 1.00 93.69 106 GLY A C 1
ATOM 847 O O . GLY A 1 106 ? -1.735 7.928 5.990 1.00 93.69 106 GLY A O 1
ATOM 848 N N . LEU A 1 107 ? -3.817 8.733 6.106 1.00 92.94 107 LEU A N 1
ATOM 849 C CA . LEU A 1 107 ? -3.722 9.079 7.521 1.00 92.94 107 LEU A CA 1
ATOM 850 C C . LEU A 1 107 ? -4.034 7.853 8.381 1.00 92.94 107 LEU A C 1
ATOM 852 O O . LEU A 1 107 ? -5.095 7.256 8.247 1.00 92.94 107 LEU A O 1
ATOM 856 N N . ALA A 1 108 ? -3.117 7.512 9.283 1.00 92.44 108 ALA A N 1
ATOM 857 C CA . ALA A 1 108 ? -3.336 6.519 10.326 1.00 92.44 108 ALA A CA 1
ATOM 858 C C . ALA A 1 108 ? -2.729 7.001 11.640 1.00 92.44 108 ALA A C 1
ATOM 860 O O . ALA A 1 108 ? -1.582 7.459 11.683 1.00 92.44 108 ALA A O 1
ATOM 861 N N . SER A 1 109 ? -3.483 6.851 12.723 1.00 92.62 109 SER A N 1
ATOM 862 C CA . SER A 1 109 ? -2.968 7.010 14.080 1.00 92.62 109 SER A CA 1
ATOM 863 C C . SER A 1 109 ? -1.896 5.952 14.400 1.00 92.62 109 SER A C 1
ATOM 865 O O . SER A 1 109 ? -1.841 4.900 13.758 1.00 92.62 109 SER A O 1
ATOM 867 N N . PRO A 1 110 ? -1.059 6.156 15.433 1.00 92.25 110 PRO A N 1
ATOM 868 C CA . PRO A 1 110 ? -0.058 5.162 15.832 1.00 92.25 110 PRO A CA 1
ATOM 869 C C . PRO A 1 110 ? -0.644 3.773 16.140 1.00 92.25 110 PRO A C 1
ATOM 871 O O . PRO A 1 110 ? -0.037 2.753 15.815 1.00 92.25 110 PRO A O 1
ATOM 874 N N . ASN A 1 111 ? -1.849 3.719 16.718 1.00 93.50 111 ASN A N 1
ATOM 875 C CA . ASN A 1 111 ? -2.537 2.457 17.001 1.00 93.50 111 ASN A CA 1
ATOM 876 C C . ASN A 1 111 ? -2.983 1.758 15.712 1.00 93.50 111 ASN A C 1
ATOM 878 O O . ASN A 1 111 ? -2.826 0.550 15.568 1.00 93.50 111 ASN A O 1
ATOM 882 N N . GLU A 1 112 ? -3.494 2.520 14.751 1.00 94.12 112 GLU A N 1
ATOM 883 C CA . GLU A 1 112 ? -3.880 2.005 13.439 1.00 94.12 112 GLU A CA 1
ATOM 884 C C . GLU A 1 112 ? -2.677 1.462 12.665 1.00 94.12 112 GLU A C 1
ATOM 886 O O . GLU A 1 112 ? -2.736 0.357 12.129 1.00 94.12 112 GLU A O 1
ATOM 891 N N . GLN A 1 113 ? -1.546 2.172 12.687 1.00 93.00 113 GLN A N 1
ATOM 892 C CA . GLN A 1 113 ? -0.298 1.704 12.072 1.00 93.00 113 GLN A CA 1
ATOM 893 C C . GLN A 1 113 ? 0.185 0.375 12.669 1.00 93.00 113 GLN A C 1
ATOM 895 O O . GLN A 1 113 ? 0.689 -0.489 11.944 1.00 93.00 113 GLN A O 1
ATOM 900 N N . ARG A 1 114 ? -0.015 0.171 13.978 1.00 94.12 114 ARG A N 1
ATOM 901 C CA . ARG A 1 114 ? 0.285 -1.104 14.634 1.00 94.12 114 ARG A CA 1
ATOM 902 C C . ARG A 1 114 ? -0.573 -2.237 14.072 1.00 94.12 114 ARG A C 1
ATOM 904 O O . ARG A 1 114 ? -0.014 -3.249 13.660 1.00 94.12 114 ARG A O 1
ATOM 911 N N . PHE A 1 115 ? -1.888 -2.056 13.963 1.00 95.38 115 PHE A N 1
ATOM 912 C CA . PHE A 1 115 ? -2.770 -3.078 13.385 1.00 95.38 115 PHE A CA 1
ATOM 913 C C . PHE A 1 115 ? -2.461 -3.368 11.910 1.00 95.38 115 PHE A C 1
ATOM 915 O O . PHE A 1 115 ? -2.478 -4.523 11.481 1.00 95.38 115 PHE A O 1
ATOM 922 N N . LEU A 1 116 ? -2.118 -2.339 11.130 1.00 95.12 116 LEU A N 1
ATOM 923 C CA . LEU A 1 116 ? -1.680 -2.506 9.742 1.00 95.12 116 LEU A CA 1
ATOM 924 C C . LEU A 1 116 ? -0.386 -3.329 9.653 1.00 95.12 116 LEU A C 1
ATOM 926 O O . LEU A 1 116 ? -0.221 -4.151 8.748 1.00 95.12 116 LEU A O 1
ATOM 930 N N . THR A 1 117 ? 0.535 -3.145 10.596 1.00 93.81 117 THR A N 1
ATOM 931 C CA . THR A 1 117 ? 1.764 -3.946 10.680 1.00 93.81 117 THR A CA 1
ATOM 932 C C . THR A 1 117 ? 1.458 -5.386 11.098 1.00 93.81 117 THR A C 1
ATOM 934 O O . THR A 1 117 ? 1.987 -6.322 10.501 1.00 93.81 117 THR A O 1
ATOM 937 N N . GLU A 1 118 ? 0.560 -5.588 12.066 1.00 95.19 118 GLU A N 1
ATOM 938 C CA . GLU A 1 118 ? 0.139 -6.913 12.550 1.00 95.19 118 GLU A CA 1
ATOM 939 C C . GLU A 1 118 ? -0.538 -7.745 11.449 1.00 95.19 118 GLU A C 1
ATOM 941 O O . GLU A 1 118 ? -0.260 -8.937 11.312 1.00 95.19 118 GLU A O 1
ATOM 946 N N . VAL A 1 119 ? -1.339 -7.118 10.577 1.00 94.12 119 VAL A N 1
ATOM 947 C CA . VAL A 1 119 ? -1.902 -7.788 9.389 1.00 94.12 119 VAL A CA 1
ATOM 948 C C . VAL A 1 119 ? -0.881 -7.971 8.257 1.00 94.12 119 VAL A C 1
ATOM 950 O O . VAL A 1 119 ? -1.197 -8.545 7.216 1.00 94.12 119 VAL A O 1
ATOM 953 N N . GLY A 1 120 ? 0.372 -7.559 8.460 1.00 90.94 120 GLY A N 1
ATOM 954 C CA . GLY A 1 120 ? 1.518 -7.885 7.614 1.00 90.94 120 GLY A CA 1
ATOM 955 C C . GLY A 1 120 ? 1.825 -6.888 6.504 1.00 90.94 120 GLY A C 1
ATOM 956 O O . GLY A 1 120 ? 2.465 -7.265 5.518 1.00 90.94 120 GLY A O 1
ATOM 957 N N . THR A 1 121 ? 1.402 -5.631 6.650 1.00 92.94 121 THR A N 1
ATOM 958 C CA . THR A 1 121 ? 1.962 -4.553 5.826 1.00 92.94 121 THR A CA 1
ATOM 959 C C . THR A 1 121 ? 3.434 -4.329 6.189 1.00 92.94 121 THR A C 1
ATOM 961 O O . THR A 1 121 ? 3.858 -4.508 7.329 1.00 92.94 121 THR A O 1
ATOM 964 N N . ARG A 1 122 ? 4.248 -3.998 5.186 1.00 91.00 122 ARG A N 1
ATOM 965 C CA . ARG A 1 122 ? 5.692 -3.756 5.305 1.00 91.00 122 ARG A CA 1
ATOM 966 C C . ARG A 1 122 ? 6.026 -2.300 5.592 1.00 91.00 122 ARG A C 1
ATOM 968 O O . ARG A 1 122 ? 7.157 -2.003 5.962 1.00 91.00 122 ARG A O 1
ATOM 975 N N . GLY A 1 123 ? 5.063 -1.406 5.411 1.00 91.25 123 GLY A N 1
ATOM 976 C CA . GLY A 1 123 ? 5.260 0.011 5.623 1.00 91.25 123 GLY A CA 1
ATOM 977 C C . GLY A 1 123 ? 4.003 0.827 5.379 1.00 91.25 123 GLY A C 1
ATOM 978 O O . GLY A 1 123 ? 3.020 0.361 4.792 1.00 91.25 123 GLY A O 1
ATOM 979 N N . HIS A 1 124 ? 4.071 2.062 5.852 1.00 93.94 124 HIS A N 1
ATOM 980 C CA . HIS A 1 124 ? 2.995 3.031 5.803 1.00 93.94 124 HIS A CA 1
ATOM 981 C C . HIS A 1 124 ? 3.532 4.363 5.277 1.00 93.94 124 HIS A C 1
ATOM 983 O O . HIS A 1 124 ? 4.608 4.807 5.682 1.00 93.94 124 HIS A O 1
ATOM 989 N N . VAL A 1 125 ? 2.788 4.979 4.365 1.00 93.69 125 VAL A N 1
ATOM 990 C CA . VAL A 1 125 ? 3.098 6.267 3.751 1.00 93.69 125 VAL A CA 1
ATOM 991 C C . VAL A 1 125 ? 2.047 7.270 4.181 1.00 93.69 125 VAL A C 1
ATOM 993 O O . VAL A 1 125 ? 0.901 7.218 3.739 1.00 93.69 125 VAL A O 1
ATOM 996 N N . GLN A 1 126 ? 2.465 8.210 5.018 1.00 92.56 126 GLN A N 1
ATOM 997 C CA . GLN A 1 126 ? 1.610 9.307 5.456 1.00 92.56 126 GLN A CA 1
ATOM 998 C C . GLN A 1 126 ? 1.942 10.601 4.708 1.00 92.56 126 GLN A C 1
ATOM 1000 O O . GLN A 1 126 ? 1.082 11.464 4.528 1.00 92.56 126 GLN A O 1
ATOM 1005 N N . HIS A 1 127 ? 3.184 10.725 4.233 1.00 90.56 127 HIS A N 1
ATOM 1006 C CA . HIS A 1 127 ? 3.666 11.879 3.493 1.00 90.56 127 HIS A CA 1
ATOM 1007 C C . HIS A 1 127 ? 4.476 11.467 2.263 1.00 90.56 127 HIS A C 1
ATOM 1009 O O . HIS A 1 127 ? 5.157 10.446 2.241 1.00 90.56 127 HIS A O 1
ATOM 1015 N N . SER A 1 128 ? 4.513 12.340 1.261 1.00 86.88 128 SER A N 1
ATOM 1016 C CA . SER A 1 128 ? 5.238 12.151 -0.005 1.00 86.88 128 SER A CA 1
ATOM 1017 C C . SER A 1 128 ? 6.729 11.846 0.186 1.00 86.88 128 SER A C 1
ATOM 1019 O O . SER A 1 128 ? 7.334 11.093 -0.572 1.00 86.88 128 SER A O 1
ATOM 1021 N N . LYS A 1 129 ? 7.333 12.402 1.243 1.00 87.88 129 LYS A N 1
ATOM 1022 C CA . LYS A 1 129 ? 8.737 12.167 1.617 1.00 87.88 129 LYS A CA 1
ATOM 1023 C C . LYS A 1 129 ? 9.018 10.749 2.129 1.00 87.88 129 LYS A C 1
ATOM 1025 O O . LYS A 1 129 ? 10.183 10.408 2.329 1.00 87.88 129 LYS A O 1
ATOM 1030 N N . ASP A 1 130 ? 7.985 9.950 2.377 1.00 89.88 130 ASP A N 1
ATOM 1031 C CA . ASP A 1 130 ? 8.130 8.582 2.870 1.00 89.88 130 ASP A CA 1
ATOM 1032 C C . ASP A 1 130 ? 8.292 7.575 1.722 1.00 89.88 130 ASP A C 1
ATOM 1034 O O . ASP A 1 130 ? 8.862 6.506 1.943 1.00 89.88 130 ASP A O 1
ATOM 1038 N N . TRP A 1 131 ? 7.914 7.935 0.486 1.00 86.94 131 TRP A N 1
ATOM 1039 C CA . TRP A 1 131 ? 8.063 7.070 -0.692 1.00 86.94 131 TRP A CA 1
ATOM 1040 C C . TRP A 1 131 ? 9.483 6.507 -0.879 1.00 86.94 131 TRP A C 1
ATOM 1042 O O . TRP A 1 131 ? 9.606 5.286 -0.995 1.00 86.94 131 TRP A O 1
ATOM 1052 N N . PRO A 1 132 ? 10.569 7.308 -0.797 1.00 83.81 132 PRO A N 1
ATOM 1053 C CA . PRO A 1 132 ? 11.927 6.775 -0.920 1.00 83.81 132 PRO A CA 1
ATOM 1054 C C . PRO A 1 132 ? 12.281 5.751 0.166 1.00 83.81 132 PRO A C 1
ATOM 1056 O O . PRO A 1 132 ? 12.962 4.765 -0.102 1.00 83.81 132 PRO A O 1
ATOM 1059 N N . LYS A 1 133 ? 11.811 5.963 1.403 1.00 83.69 133 LYS A N 1
ATOM 1060 C CA . LYS A 1 133 ? 12.092 5.050 2.522 1.00 83.69 133 LYS A CA 1
ATOM 1061 C C . LYS A 1 133 ? 11.401 3.711 2.309 1.00 83.69 133 LYS A C 1
ATOM 1063 O O . LYS A 1 133 ? 12.002 2.667 2.528 1.00 83.69 133 LYS A O 1
ATOM 1068 N N . ILE A 1 134 ? 10.147 3.759 1.871 1.00 83.12 134 ILE A N 1
ATOM 1069 C CA . ILE A 1 134 ? 9.328 2.574 1.637 1.00 83.12 134 ILE A CA 1
ATOM 1070 C C . ILE A 1 134 ? 9.820 1.776 0.431 1.00 83.12 134 ILE A C 1
ATOM 1072 O O . ILE A 1 134 ? 9.858 0.549 0.484 1.00 83.12 134 ILE A O 1
ATOM 1076 N N . ALA A 1 135 ? 10.278 2.451 -0.619 1.00 77.25 135 ALA A N 1
ATOM 1077 C CA . ALA A 1 135 ? 10.856 1.803 -1.788 1.00 77.25 135 ALA A CA 1
ATOM 1078 C C . ALA A 1 135 ? 12.051 0.907 -1.447 1.00 77.25 135 ALA A C 1
ATOM 1080 O O . ALA A 1 135 ? 12.145 -0.206 -1.960 1.00 77.25 135 ALA A O 1
ATOM 1081 N N . ASN A 1 136 ? 12.914 1.348 -0.529 1.00 75.69 136 ASN A N 1
ATOM 1082 C CA . ASN A 1 136 ? 14.059 0.560 -0.068 1.00 75.69 136 ASN A CA 1
ATOM 1083 C C . ASN A 1 136 ? 13.652 -0.714 0.688 1.00 75.69 136 ASN A C 1
ATOM 1085 O O . ASN A 1 136 ? 14.435 -1.656 0.748 1.00 75.69 136 ASN A O 1
ATOM 1089 N N . ILE A 1 137 ? 12.445 -0.752 1.265 1.00 76.25 137 ILE A N 1
ATOM 1090 C CA . ILE A 1 137 ? 11.917 -1.925 1.978 1.00 76.25 137 ILE A CA 1
ATOM 1091 C C . ILE A 1 137 ? 11.410 -2.978 0.989 1.00 76.25 137 ILE A C 1
ATOM 1093 O O . ILE A 1 137 ? 11.556 -4.174 1.233 1.00 76.25 137 ILE A O 1
ATOM 1097 N N . VAL A 1 138 ? 10.778 -2.539 -0.102 1.00 75.06 138 VAL A N 1
ATOM 1098 C CA . VAL A 1 138 ? 10.086 -3.429 -1.052 1.00 75.06 138 VAL A CA 1
ATOM 1099 C C . VAL A 1 138 ? 10.904 -3.757 -2.298 1.00 75.06 138 VAL A C 1
ATOM 1101 O O . VAL A 1 138 ? 10.556 -4.682 -3.025 1.00 75.06 138 VAL A O 1
ATOM 1104 N N . THR A 1 139 ? 11.995 -3.029 -2.539 1.00 70.62 139 THR A N 1
ATOM 1105 C CA . THR A 1 139 ? 12.924 -3.308 -3.636 1.00 70.62 139 THR A CA 1
ATOM 1106 C C . THR A 1 139 ? 14.095 -4.124 -3.087 1.00 70.62 139 THR A C 1
ATOM 1108 O O . THR A 1 139 ? 14.859 -3.607 -2.263 1.00 70.62 139 THR A O 1
ATOM 1111 N N . PRO A 1 140 ? 14.273 -5.390 -3.501 1.00 56.41 140 PRO A N 1
ATOM 1112 C CA . PRO A 1 140 ? 15.444 -6.152 -3.099 1.00 56.41 140 PRO A CA 1
ATOM 1113 C C . P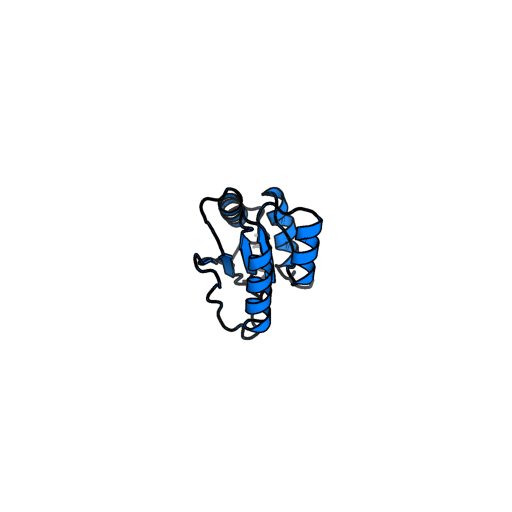RO A 1 140 ? 16.694 -5.461 -3.649 1.00 56.41 140 PRO A C 1
ATOM 1115 O O . PRO A 1 140 ? 16.768 -5.132 -4.834 1.00 56.41 140 PRO A O 1
ATOM 1118 N N . HIS A 1 141 ? 17.675 -5.223 -2.781 1.00 50.97 141 HIS A N 1
ATOM 1119 C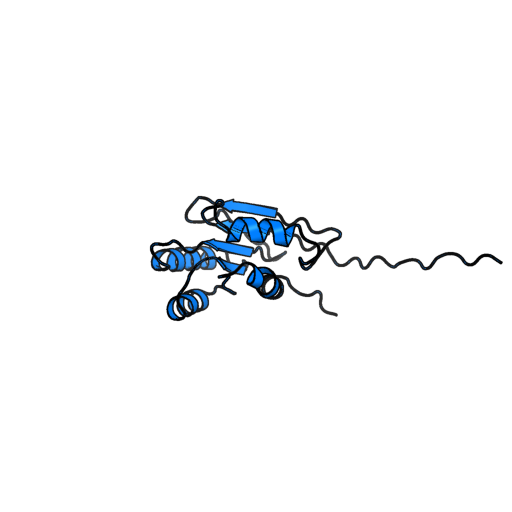 CA . HIS A 1 141 ? 18.988 -4.793 -3.240 1.00 50.97 141 HIS A CA 1
ATOM 1120 C C . HIS A 1 141 ? 19.623 -5.981 -3.972 1.00 50.97 141 HIS A C 1
ATOM 1122 O O . HIS A 1 141 ? 19.581 -7.092 -3.433 1.00 50.97 141 HIS A O 1
ATOM 1128 N N . PRO A 1 142 ? 20.199 -5.801 -5.175 1.00 46.62 142 PRO A N 1
ATOM 1129 C CA . PRO A 1 142 ? 21.095 -6.817 -5.700 1.00 46.62 142 PRO A CA 1
ATOM 1130 C C . PRO A 1 142 ? 22.204 -6.994 -4.658 1.00 46.62 142 PRO A C 1
ATOM 1132 O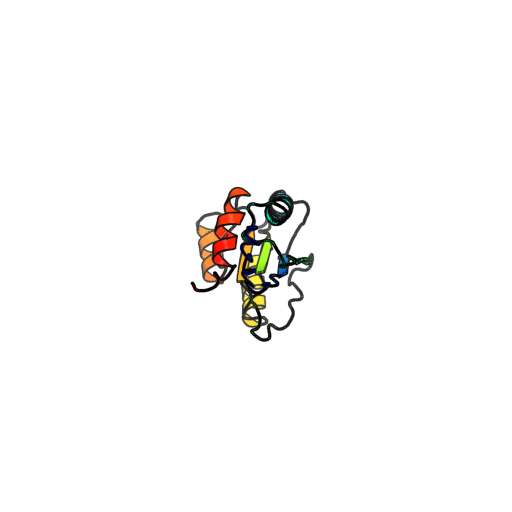 O . PRO A 1 142 ? 22.833 -6.015 -4.250 1.00 46.62 142 PRO A O 1
ATOM 1135 N N . ASN A 1 143 ? 22.360 -8.218 -4.146 1.00 38.41 143 ASN A N 1
ATOM 1136 C CA . ASN A 1 143 ? 23.481 -8.556 -3.275 1.00 38.41 143 ASN A CA 1
ATOM 1137 C C . ASN A 1 143 ? 24.767 -8.084 -3.967 1.00 38.41 143 ASN A C 1
ATOM 1139 O O . ASN A 1 143 ? 24.983 -8.417 -5.132 1.00 38.41 143 ASN A O 1
ATOM 1143 N N . LYS A 1 144 ? 25.559 -7.275 -3.258 1.00 35.50 144 LYS A N 1
ATOM 1144 C CA . LYS A 1 144 ? 26.953 -7.020 -3.626 1.00 35.50 144 LYS A CA 1
ATOM 1145 C C . LYS A 1 144 ? 27.754 -8.314 -3.574 1.00 35.50 144 LYS A C 1
ATOM 1147 O O . LYS A 1 144 ? 27.440 -9.146 -2.690 1.00 35.50 144 LYS A O 1
#

Organism: NCBI:txid1263870

Foldseek 3Di:
DDDDDDPPPPPPPDAQAAEEEEEADCPDPLNVLLVVCCVDPLQPDDDDYDHHYHYDPDLADPDDADPPPAAYEYEAEADPVGCPSVLVNLLVCCVVRPRHAYEYEADDDPVSVVSCVVSPHQYYHHDSVCSSVVSPRRDDDDDD

Radius of gyration: 17.68 Å; chains: 1; bounding box: 64×32×48 Å

pLDDT: mean 77.85, std 17.66, range [35.5, 95.38]

Secondary structure (DSSP, 8-state):
-PPP--------------EEEEES-SSSHHHHHHHHHHHSTTSS--SS---EEEEE-SSS--PPPP-SS---EEEEEPPTT-SHHHHHHHHHHHHHSTTPEEEEES---HHHHHHHHHTT-SEEESSGGGHHHHHHHHSPPPP-

Sequence (144 aa):
MTHPFLESTDDESPAIELTWWWVGPTDTTLYHDLVRWIASDRSPRRAKSTWEIIHSEGPIPSLPRSSGKQPGVVIWVIPETGIADLIKRIGEVRSTRPGYHHLTAGLASPNEQRFLTEVGTRGHVQHSKDWPKIANIVTPHPNK